Protein AF-A0A926TEG3-F1 (afdb_monomer_lite)

pLDDT: mean 95.56, std 5.32, range [56.22, 98.88]

Foldseek 3Di:
DQPDAEQPDPDPDDNSPSHCAYNVRHGDLNVQLVVLVCVQPPAPDDDDDDDDFDKDKDDDCAQKDWDWDAHPVGKIKIKIAGQDDQADPVVRDGRDDFFGKMKMAGPDWFQKKFKDRSSHDNDTPDMDGRDGIDTDGHYNDIIMIITHHDD

Structure (mmCIF, N/CA/C/O backbone):
data_AF-A0A926TEG3-F1
#
_entry.id   AF-A0A926TEG3-F1
#
loop_
_atom_site.group_PDB
_atom_site.id
_atom_site.type_symbol
_atom_site.label_atom_id
_atom_site.label_alt_id
_atom_site.label_comp_id
_atom_site.label_asym_id
_atom_site.label_entity_id
_atom_site.label_seq_id
_atom_site.pdbx_PDB_ins_code
_atom_site.Cartn_x
_atom_site.Cartn_y
_atom_site.Cartn_z
_atom_site.occupancy
_atom_site.B_iso_or_equiv
_atom_site.auth_seq_id
_atom_site.auth_comp_id
_atom_site.auth_asym_id
_atom_site.auth_atom_id
_atom_site.pdbx_PDB_model_num
ATOM 1 N N . PHE A 1 1 ? -1.996 -14.797 -11.461 1.00 68.56 1 PHE A N 1
ATOM 2 C CA . PHE A 1 1 ? -0.639 -15.072 -11.974 1.00 68.56 1 PHE A CA 1
ATOM 3 C C . PHE A 1 1 ? -0.060 -13.769 -12.498 1.00 68.56 1 PHE A C 1
ATOM 5 O O . PHE A 1 1 ? -0.817 -13.013 -13.092 1.00 68.56 1 PHE A O 1
ATOM 12 N N . LEU A 1 2 ? 1.217 -13.487 -12.223 1.00 85.69 2 LEU A N 1
ATOM 13 C CA . LEU A 1 2 ? 1.934 -12.315 -12.737 1.00 85.69 2 LEU A CA 1
ATOM 14 C C . LEU A 1 2 ? 2.873 -12.770 -13.863 1.00 85.69 2 LEU A C 1
ATOM 16 O O . LEU A 1 2 ? 3.577 -13.764 -13.685 1.00 85.69 2 LEU A O 1
ATOM 20 N N . TYR A 1 3 ? 2.871 -12.056 -14.987 1.00 88.81 3 TYR A N 1
ATOM 21 C CA . TYR A 1 3 ? 3.774 -12.279 -16.116 1.00 88.81 3 TYR A CA 1
ATOM 22 C C . TYR A 1 3 ? 4.849 -11.179 -16.097 1.00 88.81 3 TYR A C 1
ATOM 24 O O . TYR A 1 3 ? 4.512 -10.013 -16.262 1.00 88.81 3 TYR A O 1
ATOM 32 N N . GLU A 1 4 ? 6.112 -11.461 -15.800 1.00 91.81 4 GLU A N 1
ATOM 33 C CA . GLU A 1 4 ? 6.704 -12.760 -15.452 1.00 91.81 4 GLU A CA 1
ATOM 34 C C . GLU A 1 4 ? 7.692 -12.634 -14.283 1.00 91.81 4 GLU A C 1
ATOM 36 O O . GLU A 1 4 ? 7.894 -11.559 -13.715 1.00 91.81 4 GLU A O 1
ATOM 41 N N . LEU A 1 5 ? 8.294 -13.748 -13.861 1.00 94.12 5 LEU A N 1
ATOM 42 C CA . LEU A 1 5 ? 9.217 -13.725 -12.726 1.00 94.12 5 LEU A CA 1
ATOM 43 C C . LEU A 1 5 ? 10.572 -13.095 -13.087 1.00 94.12 5 LEU A C 1
ATOM 45 O O . LEU A 1 5 ? 11.100 -12.313 -12.298 1.00 94.12 5 LEU 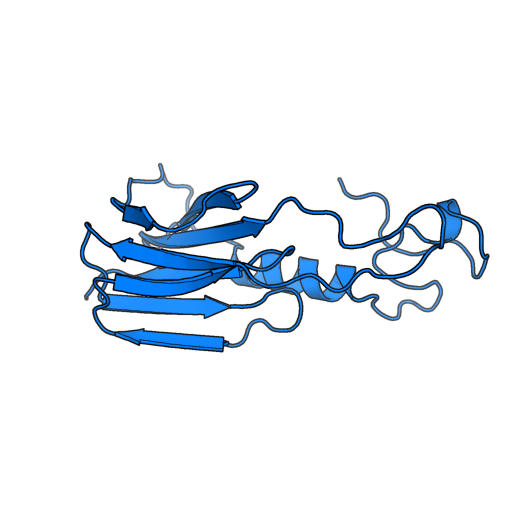A O 1
ATOM 49 N N . LEU A 1 6 ? 11.131 -13.420 -14.251 1.00 95.69 6 LEU A N 1
ATOM 50 C CA . LEU A 1 6 ? 12.501 -13.092 -14.652 1.00 95.69 6 LEU A CA 1
ATOM 51 C C . LEU A 1 6 ? 12.484 -12.571 -16.087 1.00 95.69 6 LEU A C 1
ATOM 53 O O . LEU A 1 6 ? 11.875 -13.219 -16.920 1.00 95.69 6 LEU A O 1
ATOM 57 N N . ASN A 1 7 ? 13.169 -11.464 -16.379 1.00 94.56 7 ASN A N 1
ATOM 58 C CA . ASN A 1 7 ? 13.414 -11.054 -17.763 1.00 94.56 7 ASN A CA 1
ATOM 59 C C . ASN A 1 7 ? 14.095 -12.208 -18.523 1.00 94.56 7 ASN A C 1
ATOM 61 O O . ASN A 1 7 ? 15.113 -12.724 -18.051 1.00 94.56 7 ASN A O 1
ATOM 65 N N . GLU A 1 8 ? 13.602 -12.559 -19.711 1.00 91.88 8 GLU A N 1
ATOM 66 C CA . GLU A 1 8 ? 14.162 -13.681 -20.474 1.00 91.88 8 GLU A CA 1
ATOM 67 C C . GLU A 1 8 ? 15.610 -13.440 -20.945 1.00 91.88 8 GLU A C 1
ATOM 69 O O . GLU A 1 8 ? 16.450 -14.342 -20.873 1.00 91.88 8 GLU A O 1
ATOM 74 N N . ARG A 1 9 ? 15.919 -12.243 -21.471 1.00 91.19 9 ARG A N 1
ATOM 75 C CA . ARG A 1 9 ? 17.223 -11.890 -22.078 1.00 91.19 9 ARG A CA 1
ATOM 76 C C . ARG A 1 9 ? 17.539 -10.398 -21.904 1.00 91.19 9 ARG A C 1
ATOM 78 O O . ARG A 1 9 ? 16.640 -9.604 -21.640 1.00 91.19 9 ARG A O 1
ATOM 85 N N . PRO A 1 10 ? 18.808 -9.966 -22.052 1.00 86.75 10 PRO A N 1
ATOM 86 C CA . PRO A 1 10 ? 19.173 -8.553 -21.948 1.00 86.75 10 PRO A CA 1
ATOM 87 C C . PRO A 1 10 ? 18.877 -7.829 -23.270 1.00 86.75 10 PRO A C 1
ATOM 89 O O . PRO A 1 10 ? 19.789 -7.412 -23.983 1.00 86.75 10 PRO A O 1
ATOM 92 N N . ALA A 1 11 ? 17.597 -7.725 -23.622 1.00 87.88 11 ALA A N 1
ATOM 93 C CA . ALA A 1 11 ? 17.126 -7.078 -24.840 1.00 87.88 11 ALA A CA 1
ATOM 94 C C . ALA A 1 11 ? 16.241 -5.863 -24.517 1.00 87.88 11 ALA A C 1
ATOM 96 O O . ALA A 1 11 ? 15.649 -5.771 -23.443 1.00 87.88 11 ALA A O 1
ATOM 97 N N . GLY A 1 12 ? 16.207 -4.892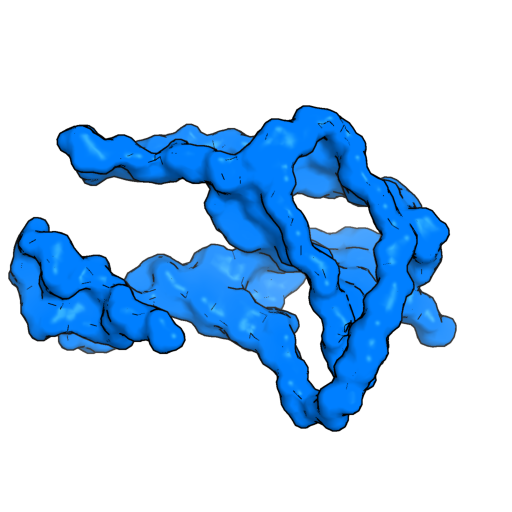 -25.434 1.00 83.56 12 GLY A N 1
ATOM 98 C CA . GLY A 1 12 ? 15.483 -3.625 -25.260 1.00 83.56 12 GLY A CA 1
ATOM 99 C C . GLY A 1 12 ? 14.016 -3.661 -25.696 1.00 83.56 12 GLY A C 1
ATOM 100 O O . GLY A 1 12 ? 13.366 -2.618 -25.712 1.00 83.56 12 GLY A O 1
ATOM 101 N N . ASP A 1 13 ? 13.507 -4.821 -26.109 1.00 87.94 13 ASP A N 1
ATOM 102 C CA . ASP A 1 13 ? 12.095 -5.012 -26.429 1.00 87.94 13 ASP A CA 1
ATOM 103 C C . ASP A 1 13 ? 11.254 -5.236 -25.166 1.00 87.94 13 ASP A C 1
ATOM 105 O O . ASP A 1 13 ? 11.762 -5.509 -24.079 1.00 87.94 13 ASP A O 1
ATOM 109 N N . GLN A 1 14 ? 9.943 -5.086 -25.314 1.00 84.56 14 GLN A N 1
ATOM 110 C CA . GLN A 1 14 ? 9.012 -5.128 -24.195 1.00 84.56 14 GLN A CA 1
ATOM 111 C C . GLN A 1 14 ? 8.936 -6.511 -23.532 1.00 84.56 14 GLN A C 1
ATOM 113 O O . GLN A 1 14 ? 8.920 -6.579 -22.303 1.00 84.56 14 GLN A O 1
ATOM 118 N N . GLU A 1 15 ? 8.936 -7.589 -24.324 1.00 87.81 15 GLU A N 1
ATOM 119 C CA . GLU A 1 15 ? 8.786 -8.965 -23.826 1.00 87.81 15 GLU A CA 1
ATOM 120 C C . GLU A 1 15 ? 9.906 -9.315 -22.845 1.00 87.81 15 GLU A C 1
ATOM 122 O O . GLU A 1 15 ? 9.665 -9.827 -21.758 1.00 87.81 15 GLU A O 1
ATOM 127 N N . ASN A 1 16 ? 11.130 -8.890 -23.156 1.00 89.69 16 ASN A N 1
ATOM 128 C CA . ASN A 1 16 ? 12.300 -9.122 -22.315 1.00 89.69 16 ASN A CA 1
ATOM 129 C C . ASN A 1 16 ? 12.381 -8.221 -21.070 1.00 89.69 16 ASN A C 1
ATOM 131 O O . ASN A 1 16 ? 13.406 -8.220 -20.386 1.00 89.69 16 ASN A O 1
ATOM 135 N N . ASN A 1 17 ? 11.342 -7.434 -20.764 1.00 90.50 17 ASN A N 1
ATOM 136 C CA . ASN A 1 17 ? 11.338 -6.472 -19.661 1.00 90.50 17 ASN A CA 1
ATOM 137 C C . ASN A 1 17 ? 10.120 -6.561 -18.726 1.00 90.50 17 ASN A C 1
ATOM 139 O O . ASN A 1 17 ? 10.002 -5.726 -17.820 1.00 90.50 17 ASN A O 1
ATOM 143 N N . PHE A 1 18 ? 9.277 -7.591 -18.853 1.00 93.44 18 PHE A N 1
ATOM 144 C CA . PHE A 1 18 ? 8.150 -7.838 -17.941 1.00 93.44 18 PHE A CA 1
ATOM 145 C C . PHE A 1 18 ? 8.541 -8.450 -16.589 1.00 93.44 18 PHE A C 1
ATOM 147 O O . PHE A 1 18 ? 7.767 -8.376 -15.635 1.00 93.44 18 PHE A O 1
ATOM 154 N N . GLY A 1 19 ? 9.737 -9.030 -16.477 1.00 94.69 19 GLY A N 1
ATOM 155 C CA . GLY A 1 19 ? 10.183 -9.728 -15.275 1.00 94.69 19 GLY A CA 1
ATOM 156 C C . GLY A 1 19 ? 10.167 -8.869 -14.009 1.00 94.69 19 GLY A C 1
ATOM 157 O O . GLY A 1 19 ? 10.479 -7.677 -14.041 1.00 94.69 19 GLY A O 1
ATOM 15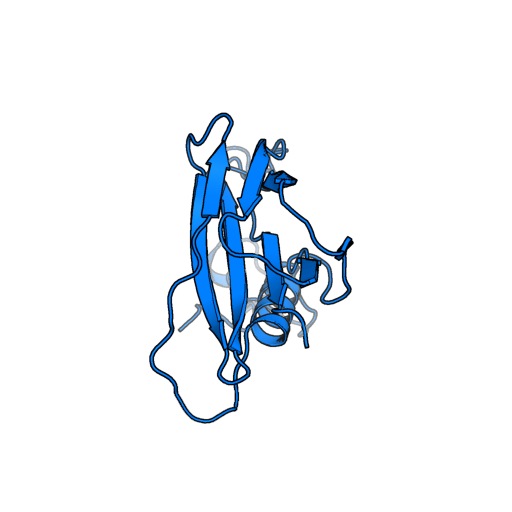8 N N . LEU A 1 20 ? 9.886 -9.473 -12.856 1.00 96.75 20 LEU A N 1
ATOM 159 C CA . LEU A 1 20 ? 10.184 -8.863 -11.553 1.00 96.75 20 LEU A CA 1
ATOM 160 C C . LEU A 1 20 ? 11.696 -8.814 -11.275 1.00 96.75 20 LEU A C 1
ATOM 162 O O . LEU A 1 20 ? 12.196 -7.912 -10.602 1.00 96.75 20 LEU A O 1
ATOM 166 N N . LEU A 1 21 ? 12.430 -9.788 -11.798 1.00 96.88 21 LEU A N 1
ATOM 167 C CA . LEU A 1 21 ? 13.875 -9.917 -11.694 1.00 96.88 21 LEU A CA 1
ATOM 168 C C . LEU A 1 21 ? 14.524 -9.621 -13.055 1.00 96.88 21 LEU A C 1
ATOM 170 O O . LEU A 1 21 ? 13.939 -9.887 -14.105 1.00 96.88 21 LEU A O 1
ATOM 174 N N . ARG A 1 22 ? 15.742 -9.075 -13.053 1.00 95.88 22 ARG A N 1
ATOM 175 C CA . ARG A 1 22 ? 16.581 -8.987 -14.261 1.00 95.88 22 ARG A CA 1
ATOM 176 C C . ARG A 1 22 ? 17.120 -10.370 -14.621 1.00 95.88 22 ARG A C 1
ATOM 178 O O . ARG A 1 22 ? 17.103 -11.261 -13.788 1.00 95.88 22 ARG A O 1
ATOM 185 N N . VAL A 1 23 ? 17.672 -10.522 -15.823 1.00 95.19 23 VAL A N 1
ATOM 186 C CA . VAL A 1 23 ? 18.222 -11.793 -16.345 1.00 95.19 23 VAL A CA 1
ATOM 187 C C . VAL A 1 23 ? 19.225 -12.459 -15.390 1.00 95.19 23 VAL A C 1
ATOM 189 O O . VAL A 1 23 ? 19.271 -13.679 -15.288 1.00 95.19 23 VAL A O 1
ATOM 192 N N . ASP A 1 24 ? 20.015 -11.664 -14.667 1.00 95.56 24 ASP A N 1
ATOM 193 C CA . ASP A 1 24 ? 21.004 -12.133 -13.686 1.00 95.56 24 ASP A CA 1
ATOM 194 C C . ASP A 1 24 ? 20.405 -12.500 -12.312 1.00 95.56 24 ASP A C 1
ATOM 196 O O . ASP A 1 24 ? 21.135 -12.826 -11.378 1.00 95.56 24 ASP A O 1
ATOM 200 N N . GLY A 1 25 ? 19.079 -12.429 -12.168 1.00 95.25 25 GLY A N 1
ATOM 201 C CA . GLY A 1 25 ? 18.353 -12.669 -10.924 1.00 95.25 25 GLY A CA 1
ATOM 202 C C . GLY A 1 25 ? 18.321 -11.474 -9.969 1.00 95.25 25 GLY A C 1
ATOM 203 O O . GLY A 1 25 ? 17.710 -11.571 -8.903 1.00 95.25 25 GLY A O 1
ATOM 204 N N . SER A 1 26 ? 18.936 -10.338 -10.314 1.00 97.44 26 SER A N 1
ATOM 205 C CA . SER A 1 26 ? 18.882 -9.147 -9.464 1.00 97.44 26 SER A CA 1
ATOM 206 C C . SER A 1 26 ? 17.470 -8.535 -9.444 1.00 97.44 26 SER A C 1
ATOM 208 O O . SER A 1 26 ? 16.802 -8.459 -10.481 1.00 97.44 26 SER A O 1
ATOM 210 N N . PRO A 1 27 ? 16.978 -8.061 -8.284 1.00 97.00 27 PRO A N 1
ATOM 211 C CA . PRO A 1 27 ? 15.616 -7.551 -8.175 1.00 97.00 27 PRO A CA 1
ATOM 212 C C . PRO A 1 27 ? 15.433 -6.205 -8.884 1.00 97.00 27 PRO A C 1
ATOM 214 O O . PRO A 1 27 ? 16.264 -5.296 -8.768 1.00 97.00 27 PRO A O 1
ATOM 217 N N . LYS A 1 28 ? 14.309 -6.053 -9.594 1.00 95.94 28 LYS A N 1
ATOM 218 C CA . LYS A 1 28 ? 13.792 -4.747 -10.039 1.00 95.94 28 LYS A CA 1
ATOM 219 C C . LYS A 1 28 ? 12.911 -4.145 -8.930 1.00 95.94 28 LYS A C 1
ATOM 221 O O . LYS A 1 28 ? 12.438 -4.890 -8.069 1.00 95.94 28 LYS A O 1
ATOM 226 N N . PRO A 1 29 ? 12.637 -2.825 -8.941 1.00 95.31 29 PRO A N 1
ATOM 227 C CA . PRO A 1 29 ? 11.793 -2.187 -7.924 1.00 95.31 29 PRO A CA 1
ATOM 228 C C . PRO A 1 29 ? 10.438 -2.882 -7.708 1.00 95.31 29 PRO A C 1
ATOM 230 O O . PRO A 1 29 ? 10.024 -3.075 -6.566 1.00 95.31 29 PRO A O 1
ATOM 233 N N . ALA A 1 30 ? 9.803 -3.364 -8.783 1.00 95.50 30 ALA A N 1
ATOM 234 C CA . ALA A 1 30 ? 8.542 -4.106 -8.711 1.00 95.50 30 ALA A CA 1
ATOM 235 C C . ALA A 1 30 ? 8.629 -5.391 -7.861 1.00 95.50 30 ALA A C 1
ATOM 237 O O . ALA A 1 30 ? 7.684 -5.707 -7.140 1.00 95.50 30 ALA A O 1
ATOM 238 N N . PHE A 1 31 ? 9.762 -6.111 -7.887 1.00 97.44 31 PHE A N 1
ATOM 239 C CA . PHE A 1 31 ? 9.965 -7.290 -7.036 1.00 97.44 31 PHE A CA 1
ATOM 240 C C . PHE A 1 31 ? 9.917 -6.912 -5.560 1.00 97.44 31 PHE A C 1
ATOM 242 O O . PHE A 1 31 ? 9.210 -7.541 -4.775 1.00 97.44 31 PHE A O 1
ATOM 249 N N . THR A 1 32 ? 10.664 -5.873 -5.185 1.00 97.62 32 THR A N 1
ATOM 250 C CA . THR A 1 32 ? 10.726 -5.388 -3.803 1.00 97.62 32 THR A CA 1
ATOM 251 C C . THR A 1 32 ? 9.358 -4.903 -3.340 1.00 97.62 32 THR A C 1
ATOM 253 O O . THR A 1 32 ? 8.904 -5.320 -2.275 1.00 97.62 32 THR A O 1
ATOM 256 N N . ALA A 1 33 ? 8.668 -4.111 -4.167 1.00 97.31 33 ALA A N 1
ATOM 257 C CA . ALA A 1 33 ? 7.328 -3.619 -3.874 1.00 97.31 33 ALA A CA 1
ATOM 258 C C . ALA A 1 33 ? 6.342 -4.764 -3.601 1.00 97.31 33 ALA A C 1
ATOM 260 O O . ALA A 1 33 ? 5.666 -4.778 -2.570 1.00 9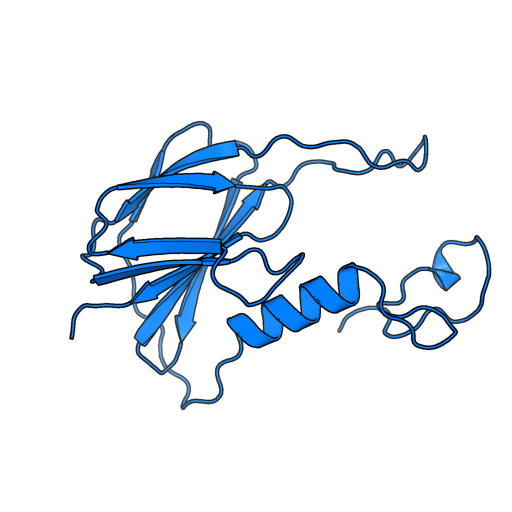7.31 33 ALA A O 1
ATOM 261 N N . LEU A 1 34 ? 6.310 -5.768 -4.486 1.00 97.56 34 LEU A N 1
ATOM 262 C CA . LEU A 1 34 ? 5.415 -6.912 -4.348 1.00 97.56 34 LEU A CA 1
ATOM 263 C C . LEU A 1 34 ? 5.780 -7.785 -3.142 1.00 97.56 34 LEU A C 1
ATOM 265 O O . LEU A 1 34 ? 4.898 -8.166 -2.373 1.00 97.56 34 LEU A O 1
ATOM 269 N N . LYS A 1 35 ? 7.071 -8.069 -2.935 1.00 98.00 35 LYS A N 1
ATOM 270 C CA . LYS A 1 35 ? 7.559 -8.827 -1.775 1.00 98.00 35 LYS A CA 1
ATOM 271 C C . LYS A 1 35 ? 7.139 -8.161 -0.464 1.00 98.00 35 LYS A C 1
ATOM 273 O O . LYS A 1 35 ? 6.652 -8.845 0.433 1.00 98.00 35 LYS A O 1
ATOM 278 N N . ASN A 1 36 ? 7.316 -6.848 -0.351 1.00 98.62 36 ASN A N 1
ATOM 279 C CA . ASN A 1 36 ? 6.974 -6.098 0.854 1.00 98.62 36 ASN A CA 1
ATOM 280 C C . ASN A 1 36 ? 5.459 -6.044 1.072 1.00 98.62 36 ASN A C 1
ATOM 282 O O . ASN A 1 36 ? 5.003 -6.222 2.199 1.00 98.62 36 ASN A O 1
ATOM 286 N N . LEU A 1 37 ? 4.678 -5.853 0.003 1.00 98.38 37 LEU A N 1
ATOM 287 C CA . LEU A 1 37 ? 3.218 -5.855 0.080 1.00 98.38 37 LEU A CA 1
ATOM 288 C C . LEU A 1 37 ? 2.699 -7.215 0.564 1.00 98.38 37 LEU A C 1
ATOM 290 O O . LEU A 1 37 ? 1.879 -7.265 1.478 1.00 98.38 37 LEU A O 1
ATOM 294 N N . ILE A 1 38 ? 3.233 -8.314 0.019 1.00 98.00 38 ILE A N 1
ATOM 295 C CA . ILE A 1 38 ? 2.922 -9.672 0.482 1.00 98.00 38 ILE A CA 1
ATOM 296 C C . ILE A 1 38 ? 3.337 -9.842 1.944 1.00 98.00 38 ILE A C 1
ATOM 298 O O . ILE A 1 38 ? 2.532 -10.299 2.744 1.00 98.00 38 ILE A O 1
ATOM 302 N N . ALA A 1 39 ? 4.550 -9.446 2.331 1.00 98.06 39 ALA A N 1
ATOM 303 C CA . ALA A 1 39 ? 5.015 -9.587 3.711 1.00 98.06 39 ALA A CA 1
ATOM 304 C C . ALA A 1 39 ? 4.132 -8.824 4.716 1.00 98.06 39 ALA A C 1
ATOM 306 O O . ALA A 1 39 ? 3.869 -9.324 5.811 1.00 98.06 39 ALA A O 1
ATOM 307 N N . LEU A 1 40 ? 3.645 -7.638 4.337 1.00 98.12 40 LEU A N 1
ATOM 308 C CA . LEU A 1 40 ? 2.748 -6.827 5.156 1.00 98.12 40 LEU A CA 1
ATOM 309 C C . LEU A 1 40 ? 1.329 -7.394 5.211 1.00 98.12 40 LEU A C 1
ATOM 311 O O . LEU A 1 40 ? 0.708 -7.340 6.269 1.00 98.12 40 LEU A O 1
ATOM 315 N N . LEU A 1 41 ? 0.807 -7.947 4.113 1.00 97.88 41 LEU A N 1
ATOM 316 C CA . LEU A 1 41 ? -0.602 -8.346 4.002 1.00 97.88 41 LEU A CA 1
ATOM 317 C C . LEU A 1 41 ? -0.859 -9.844 4.163 1.00 97.88 41 LEU A C 1
ATOM 319 O O . LEU A 1 41 ? -2.006 -10.218 4.392 1.00 97.88 41 LEU A O 1
ATOM 323 N N . GLN A 1 42 ? 0.170 -10.693 4.106 1.00 97.44 42 GLN A N 1
ATOM 324 C CA . GLN A 1 42 ? 0.016 -12.133 4.294 1.00 97.44 42 GLN A CA 1
ATOM 325 C C . GLN A 1 42 ? -0.691 -12.433 5.617 1.00 97.44 42 GLN A C 1
ATOM 327 O O . GLN A 1 42 ? -0.412 -11.820 6.657 1.00 97.44 42 GLN A O 1
ATOM 332 N N . ASP A 1 43 ? -1.598 -13.396 5.559 1.00 96.94 43 ASP A N 1
ATOM 333 C CA . ASP A 1 43 ? -2.349 -13.884 6.698 1.00 96.94 43 ASP A CA 1
ATOM 334 C C . ASP A 1 43 ? -2.365 -15.411 6.649 1.00 96.94 43 ASP A C 1
ATOM 336 O O . ASP A 1 43 ? -2.859 -16.006 5.695 1.00 96.94 43 ASP A O 1
ATOM 340 N N . ALA A 1 44 ? -1.744 -16.029 7.650 1.00 94.81 44 ALA A N 1
ATOM 341 C CA . ALA A 1 44 ? -1.590 -17.479 7.751 1.00 94.81 44 ALA A CA 1
ATOM 342 C C . ALA A 1 44 ? -2.497 -18.088 8.832 1.00 94.81 44 ALA A C 1
ATOM 344 O O . ALA A 1 44 ? -2.370 -19.274 9.139 1.00 94.81 44 ALA A O 1
ATOM 345 N N . GLY A 1 45 ? -3.363 -17.285 9.459 1.00 93.94 45 GLY A N 1
ATOM 346 C CA . GLY A 1 45 ? -4.299 -17.789 10.453 1.00 93.94 45 GLY A CA 1
ATOM 347 C C . GLY A 1 45 ? -5.537 -18.436 9.838 1.00 93.94 45 GLY A C 1
ATOM 348 O O . GLY A 1 45 ? -5.709 -18.512 8.621 1.00 93.94 45 GLY A O 1
ATOM 349 N N . THR A 1 46 ? -6.419 -18.921 10.708 1.00 95.56 46 THR A N 1
ATOM 350 C CA . THR A 1 46 ? -7.698 -19.500 10.290 1.00 95.56 46 THR A CA 1
ATOM 351 C C . THR A 1 46 ? -8.526 -18.451 9.541 1.00 95.56 46 THR A C 1
ATOM 353 O O . THR A 1 46 ? -8.669 -17.340 10.057 1.00 95.56 46 THR A O 1
ATOM 356 N N . PRO A 1 47 ? -9.106 -18.784 8.371 1.00 94.06 47 PRO A N 1
ATOM 357 C CA . PRO A 1 47 ? -9.980 -17.871 7.648 1.00 94.06 47 PRO A CA 1
ATOM 358 C C . PRO A 1 47 ? -11.107 -17.344 8.536 1.00 94.06 47 PRO A C 1
ATOM 360 O O . PRO A 1 47 ? -11.774 -18.107 9.238 1.00 94.06 47 PRO A O 1
ATOM 363 N N . ILE A 1 48 ? -11.330 -16.036 8.472 1.00 96.25 48 ILE A N 1
ATOM 364 C CA . ILE A 1 48 ? -12.412 -15.350 9.176 1.00 96.25 48 ILE A CA 1
ATOM 365 C C . ILE A 1 48 ? -13.396 -14.762 8.169 1.00 96.25 48 ILE A C 1
ATOM 367 O O . ILE A 1 48 ? -13.059 -14.549 7.006 1.00 96.25 48 ILE A O 1
ATOM 371 N N . GLN A 1 49 ? -14.606 -14.458 8.631 1.00 96.94 49 GLN A N 1
ATOM 372 C CA . GLN A 1 49 ? -15.447 -13.476 7.953 1.00 96.94 49 GLN A CA 1
ATOM 373 C C . GLN A 1 49 ? -14.960 -12.087 8.380 1.00 96.94 49 GLN A C 1
ATOM 375 O O . GLN A 1 49 ? -15.030 -11.794 9.578 1.00 96.94 49 GLN A O 1
ATOM 380 N N . PRO A 1 50 ? -14.439 -11.250 7.464 1.00 96.06 50 PRO A N 1
ATOM 381 C CA . PRO A 1 50 ? -14.003 -9.913 7.829 1.00 96.06 50 PRO A CA 1
ATOM 382 C C . PRO A 1 50 ? -15.175 -9.094 8.375 1.00 96.06 50 PRO A C 1
ATOM 384 O O . PRO A 1 50 ? -16.266 -9.077 7.805 1.00 96.06 50 PRO A O 1
ATOM 387 N N . GLY A 1 51 ? -14.941 -8.410 9.488 1.00 95.44 51 GLY A N 1
ATOM 388 C CA . GLY A 1 51 ? -15.845 -7.413 10.032 1.00 95.44 51 GLY A CA 1
ATOM 389 C C . GLY A 1 51 ? -15.754 -6.084 9.284 1.00 95.44 51 GLY A C 1
ATOM 390 O O . GLY A 1 51 ? -15.118 -5.947 8.240 1.00 95.44 51 GLY A O 1
ATOM 391 N N . THR A 1 52 ? -16.380 -5.066 9.862 1.00 95.75 52 THR A N 1
ATOM 392 C CA . THR A 1 52 ? -16.402 -3.707 9.315 1.00 95.75 52 THR A CA 1
ATOM 393 C C . THR A 1 52 ? -15.616 -2.749 10.199 1.00 95.75 52 THR A C 1
ATOM 395 O O . THR A 1 52 ? -15.711 -2.823 11.424 1.00 95.75 52 THR A O 1
ATOM 398 N N . LEU A 1 53 ? -14.932 -1.786 9.586 1.00 96.81 53 LEU A N 1
ATOM 399 C CA . LEU A 1 53 ? -14.354 -0.629 10.266 1.00 96.81 53 LEU A CA 1
ATOM 400 C C . LEU A 1 53 ? -15.040 0.635 9.742 1.00 96.81 53 LEU A C 1
ATOM 402 O O . LEU A 1 53 ? -15.072 0.849 8.532 1.00 96.81 53 LEU A O 1
ATOM 406 N N . SER A 1 54 ? -15.578 1.474 10.629 1.00 97.62 54 SER A N 1
ATOM 407 C CA . SER A 1 54 ? -16.184 2.744 10.219 1.00 97.62 54 SER A CA 1
ATOM 408 C C . SER A 1 54 ? -15.116 3.832 10.128 1.00 97.62 54 SER A C 1
ATOM 410 O O . SER A 1 54 ? -14.488 4.191 11.128 1.00 97.62 54 SER A O 1
ATOM 412 N N . TYR A 1 55 ? -14.919 4.370 8.926 1.00 98.25 55 TYR A N 1
ATOM 413 C CA . TYR A 1 55 ? -14.007 5.475 8.640 1.00 98.25 55 TYR A CA 1
ATOM 414 C C . TYR A 1 55 ? -14.532 6.313 7.471 1.00 98.25 55 TYR A C 1
ATOM 416 O O . TYR A 1 55 ? -15.433 5.891 6.745 1.00 98.25 55 TYR A O 1
ATOM 424 N N . SER A 1 56 ? -13.959 7.497 7.284 1.00 98.44 56 SER A N 1
ATOM 425 C CA . SER A 1 56 ? -14.185 8.328 6.103 1.00 98.44 56 SER A CA 1
ATOM 426 C C . SER A 1 56 ? -12.888 8.983 5.639 1.00 98.44 56 SER A C 1
ATOM 428 O O . SER A 1 56 ? -11.975 9.221 6.431 1.00 98.44 56 SER A O 1
ATOM 430 N N . LEU A 1 57 ? -12.811 9.265 4.340 1.00 98.56 57 LEU A N 1
ATOM 431 C CA . LEU A 1 57 ? -11.749 10.056 3.727 1.00 98.56 57 LEU A CA 1
ATOM 432 C C . LEU A 1 57 ? -12.331 11.410 3.324 1.00 98.56 57 LEU A C 1
ATOM 434 O O . LEU A 1 57 ? -13.431 11.469 2.773 1.00 98.56 57 LEU A O 1
ATOM 438 N N . SER A 1 58 ? -11.606 12.489 3.594 1.00 98.62 58 SER A N 1
ATOM 439 C CA . SER A 1 58 ? -11.961 13.836 3.142 1.00 98.62 58 SER A CA 1
ATOM 440 C C . SER A 1 58 ? -10.782 14.528 2.461 1.00 98.62 58 SER A C 1
ATOM 442 O O . SER A 1 58 ? -9.622 14.203 2.716 1.00 98.62 58 SER A O 1
ATOM 444 N N . GLY A 1 59 ? -11.099 15.463 1.563 1.00 97.94 59 GLY A N 1
ATOM 445 C CA . GLY A 1 59 ? -10.160 16.076 0.622 1.00 97.94 59 GLY A CA 1
ATOM 446 C C . GLY A 1 59 ? -10.652 15.911 -0.816 1.00 97.94 59 GLY A C 1
ATOM 447 O O . GLY A 1 59 ? -11.836 15.655 -1.043 1.00 97.94 59 GLY A O 1
ATOM 448 N N . ASP A 1 60 ? -9.751 16.049 -1.785 1.00 97.69 60 ASP A N 1
ATOM 449 C CA . ASP A 1 60 ? -10.039 15.706 -3.180 1.00 97.69 60 ASP A CA 1
ATOM 450 C C . ASP A 1 60 ? -9.902 14.189 -3.369 1.00 97.69 60 ASP A C 1
ATOM 452 O O . ASP A 1 60 ? -8.806 13.653 -3.296 1.00 97.69 60 ASP A O 1
ATOM 456 N N . LEU A 1 61 ? -10.997 13.473 -3.610 1.00 98.06 61 LEU A N 1
ATOM 457 C CA . LEU A 1 61 ? -10.970 12.013 -3.769 1.00 98.06 61 LEU A CA 1
ATOM 458 C C . LEU A 1 61 ? -10.838 11.559 -5.229 1.00 98.06 61 LEU A C 1
ATOM 460 O O . LEU A 1 61 ? -10.959 10.365 -5.503 1.00 98.06 61 LEU A O 1
ATOM 464 N N . ALA A 1 62 ? -10.608 12.474 -6.178 1.00 96.50 62 ALA A N 1
ATOM 465 C CA . ALA A 1 62 ? -10.453 12.091 -7.575 1.00 96.50 62 ALA A CA 1
ATOM 466 C C . ALA A 1 62 ? -9.305 11.081 -7.739 1.00 96.50 62 ALA A C 1
ATOM 468 O O . ALA A 1 62 ? -8.205 11.278 -7.227 1.00 96.50 62 ALA A O 1
ATOM 469 N N . HIS A 1 63 ? -9.581 9.985 -8.450 1.00 97.50 63 HIS A N 1
ATOM 470 C CA . HIS A 1 63 ? -8.640 8.883 -8.696 1.00 97.50 63 HIS A CA 1
ATOM 471 C C . HIS A 1 63 ? -8.127 8.159 -7.442 1.00 97.50 63 HIS A C 1
ATOM 473 O O . HIS A 1 63 ? -7.240 7.321 -7.557 1.00 97.50 63 HIS A O 1
ATOM 479 N N . VAL A 1 64 ? -8.656 8.444 -6.249 1.00 98.44 64 VAL A N 1
ATOM 480 C CA . VAL A 1 64 ? -8.257 7.734 -5.031 1.00 98.44 64 VAL A CA 1
ATOM 481 C C . VAL A 1 64 ? -9.025 6.427 -4.945 1.00 98.44 64 VAL A C 1
ATOM 483 O O . VAL A 1 64 ? -10.255 6.407 -4.911 1.00 98.44 64 VAL A O 1
ATOM 486 N N . HIS A 1 65 ? -8.284 5.335 -4.837 1.00 98.62 65 HIS A N 1
ATOM 487 C CA . HIS A 1 65 ? -8.823 4.012 -4.585 1.00 98.62 65 HIS A CA 1
ATOM 488 C C . HIS A 1 65 ? -8.390 3.525 -3.214 1.00 98.62 65 HIS A C 1
ATOM 490 O O . HIS A 1 65 ? -7.359 3.930 -2.671 1.00 98.62 65 HIS A O 1
ATOM 496 N N . HIS A 1 66 ? -9.206 2.648 -2.641 1.00 98.50 66 HIS A N 1
ATOM 497 C CA . HIS A 1 66 ? -8.904 2.049 -1.360 1.00 98.50 66 HIS A CA 1
ATOM 498 C C . HIS A 1 66 ? -9.477 0.639 -1.241 1.00 98.50 66 HIS A C 1
ATOM 500 O O . HIS A 1 66 ? -10.430 0.260 -1.921 1.00 98.50 66 HIS A O 1
ATOM 506 N N . THR A 1 67 ? -8.884 -0.159 -0.362 1.00 98.31 67 THR A N 1
ATOM 507 C CA . THR A 1 67 ? -9.370 -1.490 0.004 1.00 98.31 67 THR A CA 1
ATOM 508 C C . THR A 1 67 ? -9.142 -1.703 1.491 1.00 98.31 67 THR A C 1
ATOM 510 O O . THR A 1 67 ? -8.028 -1.529 1.985 1.00 98.31 67 THR A O 1
ATOM 513 N N . LEU A 1 68 ? -10.203 -2.071 2.208 1.00 98.50 68 LEU A N 1
ATOM 514 C CA . LEU A 1 68 ? -10.124 -2.457 3.611 1.00 98.50 68 LEU A CA 1
ATOM 515 C C . LEU A 1 68 ? -10.030 -3.981 3.711 1.00 98.50 68 LEU A C 1
ATOM 517 O O . LEU A 1 68 ? -10.892 -4.694 3.203 1.00 98.50 68 LEU A O 1
ATOM 521 N N . LEU A 1 69 ? -9.004 -4.460 4.404 1.00 98.25 69 LEU A N 1
ATOM 522 C CA . LEU A 1 69 ? -8.767 -5.868 4.702 1.00 98.25 69 LEU A CA 1
ATOM 523 C C . LEU A 1 69 ? -8.798 -6.079 6.218 1.00 98.25 69 LEU A C 1
ATOM 525 O O . LEU A 1 69 ? -8.483 -5.161 6.976 1.00 98.25 69 LEU A O 1
ATOM 529 N N . GLN A 1 70 ? -9.119 -7.292 6.665 1.00 97.94 70 GLN A N 1
ATOM 530 C CA . GLN A 1 70 ? -8.956 -7.700 8.059 1.00 97.94 70 GLN A CA 1
ATOM 531 C C . GLN A 1 70 ? -8.212 -9.030 8.111 1.00 97.94 70 GLN A C 1
ATOM 533 O O . GLN A 1 70 ? -8.607 -9.979 7.436 1.00 97.94 70 GLN A O 1
ATOM 538 N N . LYS A 1 71 ? -7.149 -9.092 8.914 1.00 97.69 71 LYS A N 1
ATOM 539 C CA . LYS A 1 71 ? -6.442 -10.348 9.185 1.00 97.69 71 LYS A CA 1
ATOM 540 C C . LYS A 1 71 ? -7.148 -11.157 10.268 1.00 97.69 71 LYS A C 1
ATOM 542 O O . LYS A 1 71 ? -7.867 -10.602 11.099 1.00 97.69 71 LYS A O 1
ATOM 547 N N . SER A 1 72 ? -6.852 -12.452 10.340 1.00 97.31 72 SER A N 1
ATOM 548 C CA . SER A 1 72 ? -7.380 -13.392 11.335 1.00 97.31 72 SER A CA 1
ATOM 549 C C . SER A 1 72 ? -7.096 -12.977 12.785 1.00 97.31 72 SER A C 1
ATOM 551 O O . SER A 1 72 ? -7.781 -13.416 13.703 1.00 97.31 72 SER A O 1
ATOM 553 N N . ASN A 1 73 ? -6.083 -12.133 13.010 1.00 94.62 73 ASN A N 1
ATOM 554 C CA . ASN A 1 73 ? -5.744 -11.565 14.317 1.00 94.62 73 ASN A CA 1
ATOM 555 C C . ASN A 1 73 ? -6.582 -10.323 14.691 1.00 94.62 73 ASN A C 1
ATOM 557 O O . ASN A 1 73 ? -6.293 -9.668 15.692 1.00 94.62 73 ASN A O 1
ATOM 561 N N . GLY A 1 74 ? -7.576 -9.969 13.874 1.00 95.19 74 GLY A N 1
ATOM 562 C CA . GLY A 1 74 ? -8.507 -8.868 14.098 1.00 95.19 74 GLY A CA 1
ATOM 563 C C . GLY A 1 74 ? -8.022 -7.495 13.625 1.00 95.19 74 GLY A C 1
ATOM 564 O O . GLY A 1 74 ? -8.836 -6.571 13.586 1.00 95.19 74 GLY A O 1
ATOM 565 N N . ARG A 1 75 ? -6.746 -7.339 13.238 1.00 97.25 75 ARG A N 1
ATOM 566 C CA . ARG A 1 75 ? -6.208 -6.061 12.741 1.00 97.25 75 ARG A CA 1
ATOM 567 C C . ARG A 1 75 ? -6.761 -5.741 11.360 1.00 97.25 75 ARG A C 1
ATOM 569 O O . ARG A 1 75 ? -6.822 -6.614 10.491 1.00 97.25 75 ARG A O 1
ATOM 576 N N . PHE A 1 76 ? -7.102 -4.475 11.156 1.00 98.38 76 PHE A N 1
ATOM 577 C CA . PHE A 1 76 ? -7.501 -3.960 9.855 1.00 98.38 76 PHE A CA 1
ATOM 578 C C . PHE A 1 76 ? -6.294 -3.399 9.106 1.00 98.38 76 PHE A C 1
ATOM 580 O O . PHE A 1 76 ? -5.379 -2.844 9.709 1.00 98.38 76 PHE A O 1
ATOM 587 N N . TYR A 1 77 ? -6.313 -3.520 7.785 1.00 98.69 77 TYR A N 1
ATOM 588 C CA . TYR A 1 77 ? -5.334 -2.919 6.889 1.00 98.69 77 TYR A CA 1
ATOM 589 C C . TYR A 1 77 ? -6.093 -2.132 5.829 1.00 98.69 77 TYR A C 1
ATOM 591 O O . TYR A 1 77 ? -6.839 -2.712 5.041 1.00 98.69 77 TYR A O 1
ATOM 599 N N . LEU A 1 78 ? -5.930 -0.812 5.831 1.00 98.81 78 LEU A N 1
ATOM 600 C CA . LEU A 1 78 ? -6.460 0.059 4.790 1.00 98.81 78 LEU A CA 1
ATOM 601 C C . LEU A 1 78 ? -5.353 0.316 3.769 1.00 98.81 78 LEU A C 1
ATOM 603 O O . LEU A 1 78 ? -4.334 0.922 4.096 1.00 98.81 78 LEU A O 1
ATOM 607 N N . VAL A 1 79 ? -5.549 -0.161 2.545 1.00 98.81 79 VAL A N 1
ATOM 608 C CA . VAL A 1 79 ? -4.644 0.084 1.418 1.00 98.81 79 VAL A CA 1
ATOM 609 C C . VAL A 1 79 ? -5.226 1.212 0.580 1.00 98.81 79 VAL A C 1
ATOM 611 O O . VAL A 1 79 ? -6.405 1.137 0.246 1.00 98.81 79 VAL A O 1
ATOM 614 N N . LEU A 1 80 ? -4.437 2.237 0.251 1.00 98.81 80 LEU A N 1
ATOM 615 C CA . LEU A 1 80 ? -4.852 3.368 -0.587 1.00 98.81 80 LEU A CA 1
ATOM 616 C C . LEU A 1 80 ? -3.834 3.639 -1.697 1.00 98.81 80 LEU A C 1
ATOM 618 O O . LEU A 1 80 ? -2.642 3.427 -1.485 1.00 98.81 80 LEU A O 1
ATOM 622 N N . TRP A 1 81 ? -4.292 4.133 -2.845 1.00 98.62 81 TRP A N 1
ATOM 623 C CA . TRP A 1 81 ? -3.438 4.630 -3.930 1.00 98.62 81 TRP A CA 1
ATOM 624 C C . TRP A 1 81 ? -4.202 5.618 -4.821 1.00 98.62 81 TRP A C 1
ATOM 626 O O . TRP A 1 81 ? -5.434 5.681 -4.782 1.00 98.62 81 TRP A O 1
ATOM 636 N N . GLN A 1 82 ? -3.466 6.387 -5.618 1.00 97.88 82 GLN A N 1
ATOM 637 C CA . GLN A 1 82 ? -3.991 7.214 -6.699 1.00 97.88 82 GLN A CA 1
ATOM 638 C C . GLN A 1 82 ? -3.830 6.499 -8.046 1.00 97.88 82 GLN A C 1
ATOM 640 O O . GLN A 1 82 ? -2.728 6.100 -8.405 1.00 97.88 82 GLN A O 1
ATOM 645 N N . GLU A 1 83 ? -4.900 6.398 -8.831 1.00 97.25 83 GLU A N 1
ATOM 646 C CA . GLU A 1 83 ? -4.867 5.858 -10.196 1.00 97.25 83 GLU A CA 1
ATOM 647 C C . GLU A 1 83 ? -4.566 6.978 -11.206 1.00 97.25 83 GLU A C 1
ATOM 649 O O . GLU A 1 83 ? -5.456 7.500 -11.887 1.00 97.25 83 GLU A O 1
ATOM 654 N N . ILE A 1 84 ? -3.300 7.395 -11.255 1.00 96.56 84 ILE A N 1
ATOM 655 C CA . ILE A 1 84 ? -2.792 8.448 -12.145 1.00 96.56 84 ILE A CA 1
ATOM 656 C C . ILE A 1 84 ? -1.584 7.953 -12.949 1.00 96.56 84 ILE A C 1
ATOM 658 O O . ILE A 1 84 ? -0.887 7.030 -12.537 1.00 96.56 84 ILE A O 1
ATOM 662 N N . SER A 1 85 ? -1.323 8.567 -14.107 1.00 95.00 85 SER A N 1
ATOM 663 C CA . SER A 1 85 ? -0.183 8.180 -14.948 1.00 95.00 85 SER A CA 1
ATOM 664 C C . SER A 1 85 ? 1.134 8.662 -14.344 1.00 95.00 85 SER A C 1
ATOM 666 O O . SER A 1 85 ? 1.343 9.866 -14.202 1.00 95.00 85 SER A O 1
ATOM 668 N N . CYS A 1 86 ? 2.036 7.727 -14.059 1.00 94.12 86 CYS A N 1
ATOM 669 C CA . CYS A 1 86 ? 3.400 7.984 -13.587 1.00 94.12 86 CYS A CA 1
ATOM 670 C C . CYS A 1 86 ? 4.473 7.659 -14.639 1.00 94.12 86 CYS A C 1
ATOM 672 O O . CYS A 1 86 ? 5.668 7.695 -14.356 1.00 94.12 86 CYS A O 1
ATOM 674 N N . PHE A 1 87 ? 4.059 7.361 -15.873 1.00 94.31 87 PHE A N 1
ATOM 675 C CA . PHE A 1 87 ? 4.952 7.060 -16.987 1.00 94.31 87 PHE A CA 1
ATOM 676 C C . PHE A 1 87 ? 4.412 7.657 -18.288 1.00 94.31 87 PHE A C 1
ATOM 678 O O . PHE A 1 87 ? 3.236 7.490 -18.619 1.00 94.31 87 PHE A O 1
ATOM 685 N N . ASP A 1 88 ? 5.267 8.344 -19.042 1.00 94.62 88 ASP A N 1
ATOM 686 C CA . ASP A 1 88 ? 4.961 8.790 -20.399 1.00 94.62 88 ASP A CA 1
ATOM 687 C C . ASP A 1 88 ? 5.335 7.672 -21.376 1.00 94.62 88 ASP A C 1
ATOM 689 O O . ASP A 1 88 ? 6.509 7.394 -21.626 1.00 94.62 88 ASP A O 1
ATOM 693 N N . VAL A 1 89 ? 4.326 7.023 -21.955 1.00 91.62 89 VAL A N 1
ATOM 694 C CA . VAL A 1 89 ? 4.522 5.906 -22.889 1.00 91.62 89 VAL A CA 1
ATOM 695 C C . VAL A 1 89 ? 5.158 6.323 -24.220 1.00 91.62 89 VAL A C 1
ATOM 697 O O . VAL A 1 89 ? 5.788 5.492 -24.876 1.00 91.62 89 VAL A O 1
ATOM 700 N N . GLN A 1 90 ? 5.009 7.587 -24.633 1.00 92.88 90 GLN A N 1
ATOM 701 C CA . GLN A 1 90 ? 5.576 8.103 -25.881 1.00 92.88 90 GLN A CA 1
ATOM 702 C C . GLN A 1 90 ? 7.049 8.459 -25.696 1.00 92.88 90 GLN A C 1
ATOM 704 O O . GLN A 1 90 ? 7.885 8.056 -26.506 1.00 92.88 90 GLN A O 1
ATOM 709 N N . GLN A 1 91 ? 7.368 9.180 -24.620 1.00 93.88 91 GLN A N 1
ATOM 710 C CA . GLN A 1 91 ? 8.738 9.590 -24.300 1.00 93.88 91 GLN A CA 1
ATOM 711 C C . GLN A 1 91 ? 9.547 8.480 -23.618 1.00 93.88 91 GLN A C 1
ATOM 713 O O . GLN A 1 91 ? 10.776 8.525 -23.634 1.00 93.88 91 GLN A O 1
ATOM 718 N N . ARG A 1 92 ? 8.869 7.450 -23.095 1.00 89.75 92 ARG A N 1
ATOM 719 C CA . ARG A 1 92 ? 9.441 6.330 -22.333 1.00 89.75 92 ARG A CA 1
ATOM 720 C C . ARG A 1 92 ? 10.205 6.801 -21.098 1.00 89.75 92 ARG A C 1
ATOM 722 O O . ARG A 1 92 ? 11.314 6.341 -20.828 1.00 89.75 92 ARG A O 1
ATOM 729 N N . THR A 1 93 ? 9.604 7.728 -20.365 1.00 94.12 93 THR A N 1
ATOM 730 C CA . THR A 1 93 ? 10.197 8.358 -19.184 1.00 94.12 93 THR A CA 1
ATOM 731 C C . THR A 1 93 ? 9.213 8.376 -18.029 1.00 94.12 93 THR A C 1
ATOM 733 O O . THR A 1 93 ? 8.009 8.533 -18.233 1.00 94.12 93 THR A O 1
ATOM 736 N N . ASP A 1 94 ? 9.740 8.282 -16.813 1.00 93.00 94 ASP A N 1
ATOM 737 C CA . ASP A 1 94 ? 8.946 8.453 -15.601 1.00 93.00 94 ASP A CA 1
ATOM 738 C C . ASP A 1 94 ? 8.401 9.885 -15.510 1.00 93.00 94 ASP A C 1
ATOM 740 O O . ASP A 1 94 ? 9.075 10.861 -15.856 1.00 93.00 94 ASP A O 1
ATOM 744 N N . VAL A 1 95 ? 7.171 10.002 -15.021 1.00 95.88 95 VAL A N 1
ATOM 745 C CA . VAL A 1 95 ? 6.504 11.270 -14.728 1.00 95.88 95 VAL A CA 1
ATOM 746 C C . VAL A 1 95 ? 6.399 11.392 -13.219 1.00 95.88 95 VAL A C 1
ATOM 748 O O . VAL A 1 95 ? 5.818 10.533 -12.560 1.00 95.88 95 VAL A O 1
ATOM 751 N N . ALA A 1 96 ? 6.948 12.472 -12.666 1.00 93.94 96 ALA A N 1
ATOM 752 C CA . ALA A 1 96 ? 6.817 12.745 -11.244 1.00 93.94 96 ALA A CA 1
ATOM 753 C C . ALA A 1 96 ? 5.344 12.984 -10.885 1.00 93.94 96 ALA A C 1
ATOM 755 O O . ALA A 1 96 ? 4.682 13.855 -11.454 1.00 93.94 96 ALA A O 1
ATOM 756 N N . THR A 1 97 ? 4.853 12.221 -9.919 1.00 95.50 97 THR A N 1
ATOM 757 C CA . THR A 1 97 ? 3.523 12.369 -9.339 1.00 95.50 97 THR A CA 1
ATOM 758 C C . THR A 1 97 ? 3.611 13.158 -8.033 1.00 95.50 97 THR A C 1
ATOM 760 O O . THR A 1 97 ? 4.673 13.282 -7.419 1.00 95.50 97 THR A O 1
ATOM 763 N N . ILE A 1 98 ? 2.495 13.767 -7.631 1.00 96.12 98 ILE A N 1
ATOM 764 C CA . ILE A 1 98 ? 2.380 14.454 -6.343 1.00 96.12 98 ILE A CA 1
ATOM 765 C C . ILE A 1 98 ? 1.430 13.636 -5.478 1.00 96.12 98 ILE A C 1
ATOM 767 O O . ILE A 1 98 ? 0.294 13.361 -5.881 1.00 96.12 98 ILE A O 1
ATOM 771 N N . ASP A 1 99 ? 1.888 13.274 -4.283 1.00 97.50 99 ASP A N 1
ATOM 772 C CA . ASP A 1 99 ? 1.046 12.598 -3.306 1.00 97.50 99 ASP A CA 1
ATOM 773 C C . ASP A 1 99 ? -0.148 13.472 -2.939 1.00 97.50 99 ASP A C 1
ATOM 775 O O . ASP A 1 99 ? -0.033 14.678 -2.697 1.00 97.50 99 ASP A O 1
ATOM 779 N N . ARG A 1 100 ? -1.313 12.843 -2.850 1.00 98.00 100 ARG A N 1
ATOM 780 C CA . ARG A 1 100 ? -2.557 13.544 -2.597 1.00 98.00 100 ARG A CA 1
ATOM 781 C C . ARG A 1 100 ? -2.816 13.680 -1.105 1.00 98.00 100 ARG A C 1
ATOM 783 O O . ARG A 1 100 ? -2.998 12.658 -0.439 1.00 98.00 100 ARG A O 1
ATOM 790 N N . PRO A 1 101 ? -2.878 14.910 -0.570 1.00 98.31 101 PRO A N 1
ATOM 791 C CA . PRO A 1 101 ? -3.178 15.117 0.834 1.00 98.31 101 PRO A CA 1
ATOM 792 C C . PRO A 1 101 ? -4.663 14.856 1.095 1.00 98.31 101 PRO A C 1
ATOM 794 O O . PRO A 1 101 ? -5.530 15.502 0.508 1.00 98.31 101 PRO A O 1
ATOM 797 N N . LEU A 1 102 ? -4.949 13.930 2.004 1.00 98.69 102 LEU A N 1
ATOM 798 C CA . LEU A 1 102 ? -6.285 13.600 2.493 1.00 98.69 102 LEU A CA 1
ATOM 799 C C . LEU A 1 102 ? -6.295 13.576 4.021 1.00 98.69 102 LEU A C 1
ATOM 801 O O . LEU A 1 102 ? -5.254 13.466 4.670 1.00 98.69 102 LEU A O 1
ATOM 805 N N . THR A 1 103 ? -7.492 13.581 4.594 1.00 98.75 103 THR A N 1
ATOM 806 C CA . THR A 1 103 ? -7.696 13.284 6.012 1.00 98.75 103 THR A CA 1
ATOM 807 C C . THR A 1 103 ? -8.482 11.988 6.158 1.00 98.75 103 THR A C 1
ATOM 809 O O . THR A 1 103 ? -9.625 11.886 5.714 1.00 98.75 103 THR A O 1
ATOM 812 N N . LEU A 1 104 ? -7.886 11.000 6.826 1.00 98.69 104 LEU A N 1
ATOM 813 C CA . LEU A 1 104 ? -8.558 9.783 7.272 1.00 98.69 104 LEU A CA 1
ATOM 814 C C . LEU A 1 104 ? -9.179 10.020 8.649 1.00 98.69 104 LEU A C 1
ATOM 816 O O . LEU A 1 104 ? -8.469 10.235 9.628 1.00 98.69 104 LEU A O 1
ATOM 820 N N . THR A 1 105 ? -10.504 9.948 8.736 1.00 98.69 105 THR A N 1
ATOM 821 C CA . THR A 1 105 ? -11.247 10.023 10.000 1.00 98.69 105 THR A CA 1
ATOM 822 C C . THR A 1 105 ? -11.665 8.627 10.442 1.00 98.69 105 THR A C 1
ATOM 824 O O . THR A 1 105 ? -12.337 7.912 9.701 1.00 98.69 105 THR A O 1
ATOM 827 N N . LEU A 1 106 ? -11.285 8.240 11.659 1.00 98.12 106 LEU A N 1
ATOM 828 C CA . LEU A 1 106 ? -11.568 6.934 12.252 1.00 98.12 106 LEU A CA 1
ATOM 829 C C . LEU A 1 106 ? -12.752 7.051 13.220 1.00 98.12 106 LEU A C 1
ATOM 831 O O . LEU A 1 106 ? -12.621 7.499 14.365 1.00 98.12 106 LEU A O 1
ATOM 835 N N . ASN A 1 107 ? -13.928 6.649 12.737 1.00 96.12 107 ASN A N 1
ATOM 836 C CA . ASN A 1 107 ? -15.172 6.694 13.509 1.00 96.12 107 ASN A CA 1
ATOM 837 C C . ASN A 1 107 ? -15.230 5.535 14.515 1.00 96.12 107 ASN A C 1
ATOM 839 O O . ASN A 1 107 ? -15.700 5.698 15.641 1.00 96.12 107 ASN A O 1
ATOM 843 N N . THR A 1 108 ? -14.680 4.379 14.142 1.00 95.00 108 THR A N 1
ATOM 844 C CA . THR A 1 108 ? -14.340 3.312 15.085 1.00 95.00 108 THR A CA 1
ATOM 845 C C . THR A 1 108 ? -13.025 3.654 15.786 1.00 95.00 108 THR A C 1
ATOM 847 O O . THR A 1 108 ? -12.047 4.017 15.137 1.00 95.00 108 THR A O 1
ATOM 850 N N . ALA A 1 109 ? -12.989 3.547 17.117 1.00 94.94 109 ALA A N 1
ATOM 851 C CA . ALA A 1 109 ? -11.763 3.781 17.876 1.00 94.94 109 ALA A CA 1
ATOM 852 C C . ALA A 1 109 ? -10.708 2.712 17.548 1.00 94.94 109 ALA A C 1
ATOM 854 O O . ALA A 1 109 ? -11.001 1.517 17.581 1.00 94.94 109 ALA A O 1
ATOM 855 N N . VAL A 1 110 ? -9.481 3.152 17.281 1.00 96.50 110 VAL A N 1
ATOM 856 C CA . VAL A 1 110 ? -8.297 2.295 17.142 1.00 96.50 110 VAL A CA 1
ATOM 857 C C . VAL A 1 110 ? -7.253 2.776 18.144 1.00 96.50 110 VAL A C 1
ATOM 859 O O . VAL A 1 110 ? -7.183 3.972 18.427 1.00 96.50 110 VAL A O 1
ATOM 862 N N . ALA A 1 111 ? -6.442 1.874 18.687 1.00 97.56 111 ALA A N 1
ATOM 863 C CA . ALA A 1 111 ? -5.367 2.249 19.602 1.00 97.56 111 ALA A CA 1
ATOM 864 C C . ALA A 1 111 ? -4.094 2.663 18.871 1.00 97.56 111 ALA A C 1
ATOM 866 O O . ALA A 1 111 ? -3.342 3.494 19.377 1.00 97.56 111 ALA A O 1
ATOM 867 N N . GLN A 1 112 ? -3.854 2.119 17.679 1.00 98.25 112 GLN A N 1
ATOM 868 C CA . GLN A 1 112 ? -2.669 2.433 16.896 1.00 98.25 112 GLN A CA 1
ATOM 869 C C . GLN A 1 112 ? -2.996 2.420 15.403 1.00 98.25 112 GLN A C 1
ATOM 871 O O . GLN A 1 112 ? -3.637 1.495 14.904 1.00 98.25 112 GLN A O 1
ATOM 876 N N . ALA A 1 113 ? -2.506 3.438 14.699 1.00 98.56 113 ALA A N 1
ATOM 877 C CA . ALA A 1 113 ? -2.346 3.427 13.253 1.00 98.56 113 ALA A CA 1
ATOM 878 C C . ALA A 1 113 ? -0.854 3.399 12.910 1.00 98.56 113 ALA A C 1
ATOM 880 O O . ALA A 1 113 ? -0.064 4.133 13.515 1.00 98.56 113 ALA A O 1
ATOM 881 N N . THR A 1 114 ? -0.467 2.562 11.950 1.00 98.75 114 THR A N 1
ATOM 882 C CA . THR A 1 114 ? 0.909 2.481 11.446 1.00 98.75 114 THR A CA 1
ATOM 883 C C . THR A 1 114 ? 0.902 2.491 9.926 1.00 98.75 114 THR A C 1
ATOM 885 O O . THR A 1 114 ? 0.269 1.633 9.316 1.00 98.75 114 THR A O 1
ATOM 888 N N . GLY A 1 115 ? 1.597 3.451 9.319 1.00 98.62 115 GLY A N 1
ATOM 889 C CA . GLY A 1 115 ? 1.713 3.569 7.869 1.00 98.62 115 GLY A CA 1
ATOM 890 C C . GLY A 1 115 ? 2.974 2.921 7.317 1.00 98.62 115 GLY A C 1
ATOM 891 O O . GLY A 1 115 ? 4.040 3.001 7.929 1.00 98.62 115 GLY A O 1
ATOM 892 N N . TYR A 1 116 ? 2.856 2.331 6.132 1.00 98.75 116 TYR A N 1
ATOM 893 C CA . TYR A 1 116 ? 3.927 1.650 5.412 1.00 98.75 116 TYR A CA 1
ATOM 894 C C . TYR A 1 116 ? 3.903 2.019 3.928 1.00 98.75 116 TYR A C 1
ATOM 896 O O . TYR A 1 116 ? 2.832 2.136 3.330 1.00 98.75 116 TYR A O 1
ATOM 904 N N . TYR A 1 117 ? 5.089 2.097 3.324 1.00 98.31 117 TYR A N 1
ATOM 905 C CA . TYR A 1 117 ? 5.277 2.256 1.881 1.00 98.31 117 TYR A CA 1
ATOM 906 C C . TYR A 1 117 ? 5.945 0.995 1.315 1.00 98.31 117 TYR A C 1
ATOM 908 O O . TYR A 1 117 ? 7.178 0.921 1.267 1.00 98.31 117 TYR A O 1
ATOM 916 N N . PRO A 1 118 ? 5.159 -0.010 0.876 1.00 98.31 118 PRO A N 1
ATOM 917 C CA . PRO A 1 118 ? 5.695 -1.286 0.412 1.00 98.31 118 PRO A CA 1
ATOM 918 C C . PRO A 1 118 ? 6.664 -1.137 -0.760 1.00 98.31 118 PRO A C 1
ATOM 920 O O . PRO A 1 118 ? 7.563 -1.960 -0.899 1.00 98.31 118 PRO A O 1
ATOM 923 N N . ILE A 1 119 ? 6.537 -0.069 -1.559 1.00 96.38 119 ILE A N 1
ATOM 924 C CA . ILE A 1 119 ? 7.446 0.228 -2.673 1.00 96.38 119 ILE A CA 1
ATOM 925 C C . ILE A 1 119 ? 8.926 0.231 -2.255 1.00 96.38 119 ILE A C 1
ATOM 927 O O . ILE A 1 119 ? 9.784 -0.133 -3.055 1.00 96.38 119 ILE A O 1
ATOM 931 N N . SER A 1 120 ? 9.226 0.581 -0.998 1.00 94.69 120 SER A N 1
ATOM 932 C CA . SER A 1 120 ? 10.594 0.701 -0.491 1.00 94.69 120 SER A CA 1
ATOM 933 C C . SER A 1 120 ? 10.892 -0.190 0.716 1.00 94.69 120 SER A C 1
ATOM 935 O O . SER A 1 120 ? 11.993 -0.735 0.797 1.00 94.69 120 SER A O 1
ATOM 937 N N . SER A 1 121 ? 9.953 -0.370 1.653 1.00 97.06 121 SER A N 1
ATOM 938 C CA . SER A 1 121 ? 10.237 -1.038 2.931 1.00 97.06 121 SER A CA 1
ATOM 939 C C . SER A 1 121 ? 9.008 -1.6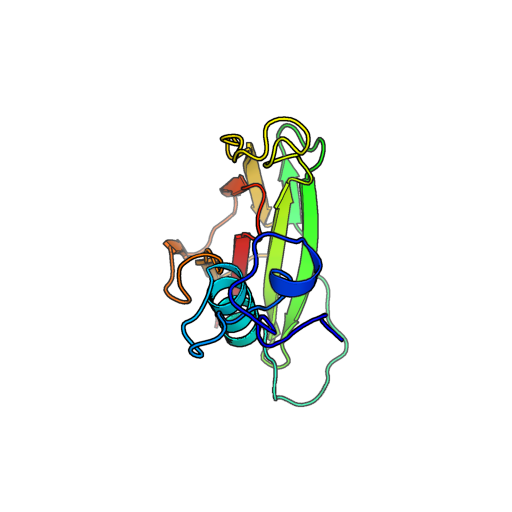84 3.580 1.00 97.06 121 SER A C 1
ATOM 941 O O . SER A 1 121 ? 7.869 -1.295 3.335 1.00 97.06 121 SER A O 1
ATOM 943 N N . THR A 1 122 ? 9.249 -2.652 4.467 1.00 98.00 122 THR A N 1
ATOM 944 C CA . THR A 1 122 ? 8.252 -3.179 5.419 1.00 98.00 122 THR A CA 1
ATOM 945 C C . THR A 1 122 ? 8.330 -2.508 6.793 1.00 98.00 122 THR A C 1
ATOM 947 O O . THR A 1 122 ? 7.553 -2.844 7.685 1.00 98.00 122 THR A O 1
ATOM 950 N N . ALA A 1 123 ? 9.286 -1.602 7.009 1.00 98.31 123 ALA A N 1
ATOM 951 C CA . ALA A 1 123 ? 9.391 -0.852 8.254 1.00 98.31 123 ALA A CA 1
ATOM 952 C C . ALA A 1 123 ? 8.273 0.204 8.349 1.00 98.31 123 ALA A C 1
ATOM 954 O O . ALA A 1 123 ? 7.902 0.782 7.323 1.00 98.31 123 ALA A O 1
ATOM 955 N N . PRO A 1 124 ? 7.756 0.488 9.559 1.00 98.38 124 PRO A N 1
ATOM 956 C CA . PRO A 1 124 ? 6.858 1.614 9.783 1.00 98.38 124 PRO A CA 1
ATOM 957 C C . PRO A 1 124 ? 7.460 2.921 9.260 1.00 98.38 124 PRO A C 1
ATOM 959 O O . PRO A 1 124 ? 8.555 3.306 9.667 1.00 98.38 124 PRO A O 1
ATOM 962 N N . ALA A 1 125 ? 6.738 3.612 8.384 1.00 98.19 125 ALA A N 1
ATOM 963 C CA . ALA A 1 125 ? 7.095 4.957 7.942 1.00 98.19 125 ALA A CA 1
ATOM 964 C C . ALA A 1 125 ? 6.648 6.009 8.965 1.00 98.19 125 ALA A C 1
ATOM 966 O O . ALA A 1 125 ? 7.333 7.004 9.188 1.00 98.19 125 ALA A O 1
ATOM 967 N N . TRP A 1 126 ? 5.498 5.777 9.597 1.00 98.44 126 TRP A N 1
ATOM 968 C CA . TRP A 1 126 ? 4.950 6.628 10.647 1.00 98.44 126 TRP A CA 1
ATOM 969 C C . TRP A 1 126 ? 3.984 5.845 11.532 1.00 98.44 126 TRP A C 1
ATOM 971 O O . TRP A 1 126 ? 3.457 4.798 11.149 1.00 98.44 126 TRP A O 1
ATOM 981 N N . GLN A 1 127 ? 3.744 6.376 12.728 1.00 98.31 127 GLN A N 1
ATOM 982 C CA . GLN A 1 127 ? 2.881 5.784 13.743 1.00 98.31 127 GLN A CA 1
ATOM 983 C C . GLN A 1 127 ? 2.081 6.869 14.460 1.00 98.31 127 GLN A C 1
ATOM 985 O O . GLN A 1 127 ? 2.589 7.958 14.712 1.00 98.31 127 GLN A O 1
ATOM 990 N N . SER A 1 128 ? 0.833 6.563 14.811 1.00 98.25 128 SER A N 1
ATOM 991 C CA . SER A 1 128 ? -0.028 7.440 15.602 1.00 98.25 128 SER A CA 1
ATOM 992 C C . SER A 1 128 ? -0.859 6.640 16.599 1.00 98.25 128 SER A C 1
ATOM 994 O O . SER A 1 128 ? -1.507 5.658 16.227 1.00 98.25 128 SER A O 1
ATOM 996 N N . SER A 1 129 ? -0.829 7.056 17.863 1.00 97.81 129 SER A N 1
ATOM 997 C CA . SER A 1 129 ? -1.536 6.392 18.960 1.00 97.81 129 SER A CA 1
ATOM 998 C C . SER A 1 129 ? -2.881 7.061 19.238 1.00 97.81 129 SER A C 1
ATOM 1000 O O . SER A 1 129 ? -2.982 8.285 19.295 1.00 97.81 129 SER A O 1
ATOM 1002 N N . ASN A 1 130 ? -3.915 6.241 19.421 1.00 97.06 130 ASN A N 1
ATOM 1003 C CA . ASN A 1 130 ? -5.318 6.632 19.577 1.00 97.06 130 ASN A CA 1
ATOM 1004 C C . ASN A 1 130 ? -5.819 7.682 18.558 1.00 97.06 130 ASN A C 1
ATOM 1006 O O . ASN A 1 130 ? -6.496 8.641 18.952 1.00 97.06 130 ASN A O 1
ATOM 1010 N N . PRO A 1 131 ? -5.501 7.554 17.254 1.00 97.50 131 PRO A N 1
ATOM 1011 C CA . PRO A 1 131 ? -5.875 8.568 16.287 1.00 97.50 131 PRO A CA 1
ATOM 1012 C C . PRO A 1 131 ? -7.385 8.601 16.048 1.00 97.50 131 PRO A C 1
ATOM 1014 O O . PRO A 1 131 ? -8.050 7.572 15.927 1.00 97.50 131 PRO A O 1
ATOM 1017 N N . ARG A 1 132 ? -7.915 9.818 15.909 1.00 96.94 132 ARG A N 1
ATOM 1018 C CA . ARG A 1 132 ? -9.283 10.080 15.424 1.00 96.94 132 ARG A CA 1
ATOM 1019 C C . ARG A 1 132 ? -9.302 10.669 14.023 1.00 96.94 132 ARG A C 1
ATOM 1021 O O . ARG A 1 132 ? -10.194 10.350 13.246 1.00 96.94 132 ARG A O 1
ATOM 1028 N N . GLN A 1 133 ? -8.318 11.502 13.708 1.00 98.00 133 GLN A N 1
ATOM 1029 C CA . GLN A 1 133 ? -8.083 12.052 12.381 1.00 98.00 133 GLN A CA 1
ATOM 1030 C C . GLN A 1 133 ? -6.597 11.931 12.069 1.00 98.00 133 GLN A C 1
ATOM 1032 O O . GLN A 1 133 ? -5.759 12.204 12.929 1.00 98.00 133 GLN A O 1
ATOM 1037 N N . LEU A 1 134 ? -6.285 11.502 10.855 1.00 97.94 134 LEU A N 1
ATOM 1038 C CA . LEU A 1 134 ? -4.929 11.312 10.368 1.00 97.94 134 LEU A CA 1
ATOM 1039 C C . LEU A 1 134 ? -4.776 12.057 9.047 1.00 97.94 134 LEU A C 1
ATOM 1041 O O . LEU A 1 134 ? -5.430 11.668 8.076 1.00 97.94 134 LEU A O 1
ATOM 1045 N N . PRO A 1 135 ? -3.933 13.100 8.975 1.00 98.25 135 PRO A N 1
ATOM 1046 C CA . PRO A 1 135 ? -3.486 13.589 7.685 1.00 98.25 135 PRO A CA 1
ATOM 1047 C C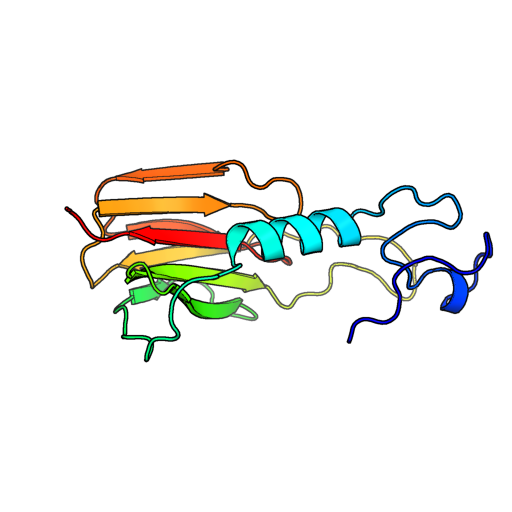 . PRO A 1 135 ? -2.644 12.492 7.029 1.00 98.25 135 PRO A C 1
ATOM 1049 O O . PRO A 1 135 ? -1.719 11.955 7.642 1.00 98.25 135 PRO A O 1
ATOM 1052 N N . ILE A 1 136 ? -2.986 12.142 5.796 1.00 98.38 136 ILE A N 1
ATOM 1053 C CA . ILE A 1 136 ? -2.269 11.154 4.994 1.00 98.38 136 ILE A CA 1
ATOM 1054 C C . ILE A 1 136 ? -1.966 11.743 3.621 1.00 98.38 136 ILE A C 1
ATOM 1056 O O . ILE A 1 136 ? -2.753 12.515 3.079 1.00 98.38 136 ILE A O 1
ATOM 1060 N N . SER A 1 137 ? -0.833 11.349 3.054 1.00 98.06 137 SER A N 1
ATOM 1061 C CA . SER A 1 137 ? -0.458 11.666 1.679 1.00 98.06 137 SER A CA 1
ATOM 1062 C C . SER A 1 137 ? -0.538 10.368 0.885 1.00 98.06 137 SER A C 1
ATOM 1064 O O . SER A 1 137 ? 0.225 9.442 1.149 1.00 98.06 137 SER A O 1
ATOM 1066 N N . VAL A 1 138 ? -1.528 10.251 -0.002 1.00 98.44 138 VAL A N 1
ATOM 1067 C CA . VAL A 1 138 ? -1.767 9.030 -0.782 1.00 98.44 138 VAL A CA 1
ATOM 1068 C C . VAL A 1 138 ? -0.940 9.097 -2.068 1.00 98.44 138 VAL A C 1
ATOM 1070 O O . VAL A 1 138 ? -1.188 10.004 -2.858 1.00 98.44 138 VAL A O 1
ATOM 1073 N N . PRO A 1 139 ? 0.014 8.186 -2.311 1.00 98.00 139 PRO A N 1
ATOM 1074 C CA . PRO A 1 139 ? 0.837 8.191 -3.521 1.00 98.00 139 PRO A CA 1
ATOM 1075 C C . PRO A 1 139 ? 0.138 7.497 -4.701 1.00 98.00 139 PRO A C 1
ATOM 1077 O O . PRO A 1 139 ? -0.974 6.989 -4.568 1.00 98.00 139 PRO A O 1
ATOM 1080 N N . ASP A 1 140 ? 0.794 7.458 -5.860 1.00 97.25 140 ASP A N 1
ATOM 1081 C CA . ASP A 1 140 ? 0.397 6.694 -7.062 1.00 97.25 140 ASP A CA 1
ATOM 1082 C C . ASP A 1 140 ? 0.670 5.177 -6.963 1.00 97.25 140 ASP A C 1
ATOM 1084 O O . ASP A 1 140 ? 0.386 4.403 -7.874 1.00 97.25 140 ASP A O 1
ATOM 1088 N N . HIS A 1 141 ? 1.204 4.738 -5.829 1.00 96.94 141 HIS A N 1
ATOM 1089 C CA . HIS A 1 141 ? 1.446 3.348 -5.479 1.00 96.94 141 HIS A CA 1
ATOM 1090 C C . HIS A 1 141 ? 0.754 3.013 -4.146 1.00 96.94 141 HIS A C 1
ATOM 1092 O O . HIS A 1 141 ? 0.247 3.903 -3.463 1.00 96.94 141 HIS A O 1
ATOM 1098 N N . PRO A 1 142 ? 0.730 1.743 -3.705 1.00 98.25 142 PRO A N 1
ATOM 1099 C CA . PRO A 1 142 ? 0.090 1.396 -2.442 1.00 98.25 142 PRO A CA 1
ATOM 1100 C C . PRO A 1 142 ? 0.722 2.108 -1.234 1.00 98.25 142 PRO A C 1
ATOM 1102 O O . PRO A 1 142 ? 1.930 2.016 -1.005 1.00 98.25 142 PRO A O 1
ATOM 1105 N N . LEU A 1 143 ? -0.115 2.765 -0.436 1.00 98.75 143 LEU A N 1
ATOM 1106 C CA . LEU A 1 143 ? 0.092 3.102 0.971 1.00 98.75 143 LEU A CA 1
ATOM 1107 C C . LEU A 1 143 ? -0.699 2.089 1.800 1.00 98.75 143 LEU A C 1
ATOM 1109 O O . LEU A 1 143 ? -1.897 1.918 1.584 1.00 98.75 143 LEU A O 1
ATOM 1113 N N . VAL A 1 144 ? -0.053 1.427 2.758 1.00 98.88 144 VAL A N 1
ATOM 1114 C CA . VAL A 1 144 ? -0.719 0.483 3.668 1.00 98.88 144 VAL A CA 1
ATOM 1115 C C . VAL A 1 144 ? -0.788 1.100 5.057 1.00 98.88 144 VAL A C 1
ATOM 1117 O O . VAL A 1 144 ? 0.236 1.511 5.593 1.00 98.88 144 VAL A O 1
ATOM 1120 N N . ILE A 1 145 ? -1.976 1.136 5.656 1.00 98.81 145 ILE A N 1
ATOM 1121 C CA . ILE A 1 145 ? -2.189 1.589 7.032 1.00 98.81 145 ILE A CA 1
ATOM 1122 C C . ILE A 1 145 ? -2.724 0.417 7.857 1.00 98.81 145 ILE A C 1
ATOM 1124 O O . ILE A 1 145 ? -3.866 -0.003 7.674 1.00 98.81 145 ILE A O 1
ATOM 1128 N N . GLU A 1 146 ? -1.907 -0.107 8.769 1.00 98.69 146 GLU A N 1
ATOM 1129 C CA . GLU A 1 146 ? -2.349 -1.060 9.792 1.00 98.69 146 GLU A CA 1
ATOM 1130 C C . GLU A 1 146 ? -3.098 -0.313 10.901 1.00 98.69 146 GLU A C 1
ATOM 1132 O O . GLU A 1 146 ? -2.608 0.691 11.420 1.00 98.69 146 GLU A O 1
ATOM 1137 N N . LEU A 1 147 ? -4.268 -0.824 11.277 1.00 98.50 147 LEU A N 1
ATOM 1138 C CA . LEU A 1 147 ? -5.168 -0.270 12.282 1.00 98.50 147 LEU A CA 1
ATOM 1139 C C . LEU A 1 147 ? -5.497 -1.364 13.307 1.00 98.50 147 LEU A C 1
ATOM 1141 O O . LEU A 1 147 ? -6.147 -2.363 12.981 1.00 98.50 147 LEU A O 1
ATOM 1145 N N . SER A 1 148 ? -5.050 -1.188 14.551 1.00 95.88 148 SER A N 1
ATOM 1146 C CA . SER A 1 148 ? -5.288 -2.144 15.639 1.00 95.88 148 SER A CA 1
ATOM 1147 C C . SER A 1 148 ? -6.203 -1.568 16.720 1.00 95.88 148 SER A C 1
ATOM 1149 O O . SER A 1 148 ? -6.145 -0.383 17.056 1.00 95.88 148 SER A O 1
ATOM 1151 N N . ALA A 1 149 ? -7.070 -2.415 17.276 1.00 88.44 149 ALA A N 1
ATOM 1152 C CA . ALA A 1 149 ? -7.895 -2.062 18.428 1.00 88.44 149 ALA A CA 1
ATOM 1153 C C . ALA A 1 149 ? -7.042 -1.915 19.703 1.00 88.44 149 ALA A C 1
ATOM 1155 O O . ALA A 1 149 ? -5.927 -2.435 19.777 1.00 88.44 149 ALA A O 1
ATOM 1156 N N . GLY A 1 150 ? -7.572 -1.206 20.704 1.00 73.00 150 GLY A N 1
ATOM 1157 C CA . GLY A 1 150 ? -6.995 -1.209 22.051 1.00 73.00 150 GLY A CA 1
ATOM 1158 C C . GLY A 1 150 ? -7.128 -2.578 22.701 1.00 73.00 150 GLY A C 1
ATOM 1159 O O . GLY A 1 150 ? -8.136 -3.253 22.496 1.00 73.00 150 GLY A O 1
ATOM 1160 N N . THR A 1 151 ? -6.087 -2.978 23.430 1.00 56.22 151 THR A N 1
ATOM 1161 C CA . THR A 1 151 ? -6.100 -4.147 24.322 1.00 56.22 151 THR A CA 1
ATOM 1162 C C . THR A 1 151 ? -7.038 -3.933 25.494 1.00 56.22 151 THR A C 1
ATOM 1164 O O . THR A 1 151 ? -6.998 -2.805 26.038 1.00 56.22 151 THR A O 1
#

Sequence (151 aa):
FLYELLNERPAGDQENNFGLLRVDGSPKPAFTALKNLIALLQDAGTPIQPGTLSYSLSGDLAHVHHTLLQKSNGRFYLVLWQEISCFDVQQRTDVATIDRPLTLTLNTAVAQATGYYPISSTAPAWQSSNPRQLPISVPDHPLVIELSAGT

Secondary structure (DSSP, 8-state):
--S-SB-SSS-SSSGGG--SB-TTSPBPHHHHHHHHHHHHH---S---------EEEEE--TTEEEEEEE-TTS-EEEEEEE----EETTTTEE----PEEEEEEESS--SEEEEE-TTT-SS-SEEEES-SEEEEEE-SS-EEEEEE---

Radius of gyration: 17.76 Å; chains: 1; bounding box: 37×36×51 Å